Protein AF-E2C594-F1 (afdb_monomer_lite)

InterPro domains:
  IPR002350 Kazal domain [PF07648] (81-128)
  IPR002350 Kazal domain [PS51465] (80-130)
  IPR002350 Kazal domain [SM00280] (80-128)
  IPR003645 Follistatin-like, N-terminal [SM00274] (58-80)
  IPR036058 Kazal domain superfamily [SSF100895] (59-128)
  IPR036773 TGF-beta binding (TB) domain superfamily [G3DSA:3.90.290.10] (1-87)

Secondary structure (DSSP, 8-state):
-BTTEE-S---SS--HHHHT-TTS-TT-EE--S---HHHHHHHHHH---EE-EES-SSSTTPPPPTTEEEEEETTEEEEEE-------TT---EEETTS-EESSHHHHHHHHHHHT-SS--EEEESSPP---TTSPPPPPPPPPPPPPPP-----

Radius of gyration: 22.85 Å; chains: 1; bounding box: 53×46×63 Å

pLDDT: mean 84.56, std 10.37, range [49.47, 94.69]

Foldseek 3Di:
DPPQFDLDDDDAPDDLCRQLPLQHAQATWDAPDRQPPVNVVCCNPVNDGGHTDGSDQDCPSHDDPPQWDWDQDPRGTHTARHHDDPDPPDFAWFQWPVLAIDRGQRRQSNVCVVVVHPRTHTQGGDGRDPPDPPDDDDDGDDDDDDDDDPPDPDD

Sequence (155 aa):
ISNGRCKELLSQGVTREDCCASNAAAATAYSEEDLDSGSLFFWKVLGGGVQCRPCRESCAEVRCEEGKKCVVRRGRPRCVCSPECKAPRGGGPVCGTDGKSYKSLCRLKKRACKKGSHELAVAYNGHCQTPPPSSPPPPPPPPPPPPPPPTSQRR

Structure (mmCIF, N/CA/C/O backbone):
data_AF-E2C594-F1
#
_entry.id   AF-E2C594-F1
#
loop_
_atom_site.group_PDB
_atom_site.id
_atom_site.type_symbol
_atom_site.label_atom_id
_atom_site.label_alt_id
_atom_site.label_comp_id
_atom_site.label_asym_id
_atom_site.label_entity_id
_atom_site.label_seq_id
_atom_site.pdbx_PDB_ins_code
_atom_site.Cartn_x
_atom_site.Cartn_y
_atom_site.Cartn_z
_atom_site.occupancy
_atom_site.B_iso_or_equiv
_atom_site.auth_seq_id
_atom_site.auth_comp_id
_atom_site.auth_asym_id
_atom_site.auth_atom_id
_atom_site.pdbx_PDB_model_num
ATOM 1 N N . ILE A 1 1 ? -8.445 -4.226 11.035 1.00 74.25 1 ILE A N 1
ATOM 2 C CA . ILE A 1 1 ? -9.601 -4.937 11.631 1.00 74.25 1 ILE A CA 1
ATOM 3 C C . ILE A 1 1 ? -9.562 -6.433 11.292 1.00 74.25 1 ILE A C 1
ATOM 5 O O . ILE A 1 1 ? -9.474 -6.779 10.115 1.00 74.25 1 ILE A O 1
ATOM 9 N N . SER A 1 2 ? -9.665 -7.315 12.284 1.00 76.81 2 SER A N 1
ATOM 10 C CA . SER A 1 2 ? -9.792 -8.776 12.151 1.00 76.81 2 SER A CA 1
ATOM 11 C C . SER A 1 2 ? -10.871 -9.243 13.125 1.00 76.81 2 SER A C 1
ATOM 13 O O . SER A 1 2 ? -10.780 -8.886 14.290 1.00 76.81 2 SER A O 1
ATOM 15 N N . ASN A 1 3 ? -11.893 -9.974 12.666 1.00 81.75 3 ASN A N 1
ATOM 16 C CA . ASN A 1 3 ? -13.021 -10.428 13.505 1.00 81.75 3 ASN A CA 1
ATOM 17 C C . ASN A 1 3 ? -13.650 -9.298 14.348 1.00 81.75 3 ASN A C 1
ATOM 19 O O . ASN A 1 3 ? -13.794 -9.411 15.556 1.00 81.75 3 ASN A O 1
ATOM 23 N N . GLY A 1 4 ? -13.931 -8.156 13.711 1.00 85.69 4 GLY A N 1
ATOM 24 C CA . GLY A 1 4 ? -14.482 -6.971 14.387 1.00 85.69 4 GLY A CA 1
ATOM 25 C C . GLY A 1 4 ? -13.507 -6.197 15.286 1.00 85.69 4 GLY A C 1
ATOM 26 O O . GLY A 1 4 ? -13.921 -5.214 15.887 1.00 85.69 4 GLY A O 1
ATOM 27 N N . ARG A 1 5 ? -12.228 -6.595 15.365 1.00 88.62 5 ARG A N 1
ATOM 28 C CA . ARG A 1 5 ? -11.251 -5.962 16.263 1.00 88.62 5 ARG A CA 1
ATOM 29 C C . ARG A 1 5 ? -10.155 -5.196 15.533 1.00 88.62 5 ARG A C 1
ATOM 31 O O . ARG A 1 5 ? -9.560 -5.702 14.572 1.00 88.62 5 ARG A O 1
ATOM 38 N N . CYS A 1 6 ? -9.886 -3.971 15.959 1.00 89.50 6 CYS A N 1
ATOM 39 C CA . CYS A 1 6 ? -8.834 -3.102 15.449 1.00 89.50 6 CYS A CA 1
ATOM 40 C C . CYS A 1 6 ? -7.491 -3.488 16.068 1.00 89.50 6 CYS A C 1
ATOM 42 O O . CYS A 1 6 ? -7.392 -3.738 17.261 1.00 89.50 6 CYS A O 1
ATOM 44 N N . LYS A 1 7 ? -6.464 -3.609 15.223 1.00 88.75 7 LYS A N 1
ATOM 45 C CA . LYS A 1 7 ? -5.110 -4.060 15.600 1.00 88.75 7 LYS A CA 1
ATOM 46 C C . LYS A 1 7 ? -4.052 -2.968 15.446 1.00 88.75 7 LYS A C 1
ATOM 48 O O . LYS A 1 7 ? -2.898 -3.195 15.766 1.00 88.75 7 LYS A O 1
ATOM 53 N N . GLU A 1 8 ? -4.477 -1.797 14.995 1.00 88.25 8 GLU A N 1
ATOM 54 C CA . GLU A 1 8 ? -3.646 -0.622 14.815 1.00 88.25 8 GLU A CA 1
ATOM 55 C C . GLU A 1 8 ? -4.469 0.597 15.225 1.00 88.25 8 GLU A C 1
ATOM 57 O O . GLU A 1 8 ? -5.681 0.625 14.987 1.00 88.25 8 GLU A O 1
ATOM 62 N N . LEU A 1 9 ? -3.816 1.547 15.884 1.00 88.88 9 LEU A N 1
ATOM 63 C CA . LEU A 1 9 ? -4.413 2.751 16.438 1.00 88.88 9 LEU A CA 1
ATOM 64 C C . LEU A 1 9 ? -3.847 3.913 15.638 1.00 88.88 9 LEU A C 1
ATOM 66 O O . LEU A 1 9 ? -2.631 4.082 15.594 1.00 88.88 9 LEU A O 1
ATOM 70 N N . LEU A 1 10 ? -4.735 4.676 15.011 1.00 88.75 10 LEU A N 1
ATOM 71 C CA . LEU A 1 10 ? -4.366 5.820 14.182 1.00 88.75 10 LEU A CA 1
ATOM 72 C C . LEU A 1 10 ? -4.323 7.112 15.007 1.00 88.75 10 LEU A C 1
ATOM 74 O O . LEU A 1 10 ? -3.376 7.882 14.894 1.00 88.75 10 LEU A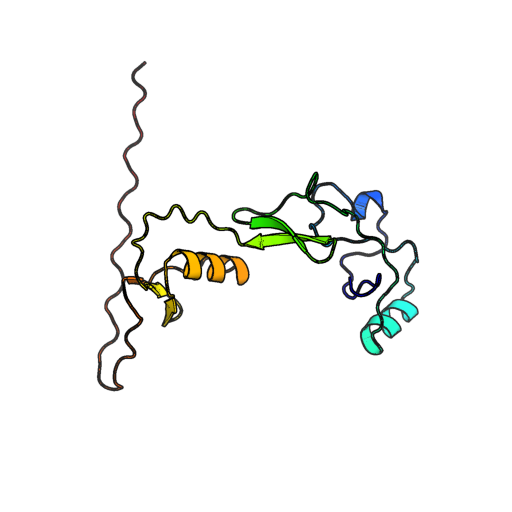 O 1
ATOM 78 N N . SER A 1 11 ? -5.337 7.332 15.846 1.00 88.25 11 SER A N 1
ATOM 79 C CA . SER A 1 11 ? -5.513 8.535 16.667 1.00 88.25 11 SER A CA 1
ATOM 80 C C . SER A 1 11 ? -6.384 8.240 17.897 1.00 88.25 11 SER A C 1
ATOM 82 O O . SER A 1 11 ? -7.101 7.238 17.928 1.00 88.25 11 SER A O 1
ATOM 84 N N . GLN A 1 12 ? -6.291 9.094 18.922 1.00 88.06 12 GLN A N 1
ATOM 85 C CA . GLN A 1 12 ? -7.046 9.022 20.183 1.00 88.06 12 GLN A CA 1
ATOM 86 C C . GLN A 1 12 ? -7.684 10.363 20.515 1.00 88.06 12 GLN A C 1
ATOM 88 O O . GLN A 1 12 ? -7.218 11.388 20.022 1.00 88.06 12 GLN A O 1
ATOM 93 N N . GLY A 1 13 ? -8.722 10.346 21.357 1.00 86.94 13 GLY A N 1
ATOM 94 C CA . GLY A 1 13 ? -9.440 11.560 21.754 1.00 86.94 13 GLY A CA 1
ATOM 95 C C . GLY A 1 13 ? -10.144 12.246 20.582 1.00 86.94 13 GLY A C 1
ATOM 96 O O . GLY A 1 13 ? -10.288 13.462 20.581 1.00 86.94 13 GLY A O 1
ATOM 97 N N . VAL A 1 14 ? -10.523 11.473 19.559 1.00 91.25 14 VAL A N 1
ATOM 98 C CA . VAL A 1 14 ? -11.220 11.960 18.365 1.00 91.25 14 VAL A CA 1
ATOM 99 C C . VAL A 1 14 ? -12.663 11.476 18.364 1.00 91.25 14 VAL A C 1
ATOM 101 O O . VAL A 1 14 ? -12.958 10.363 18.809 1.00 91.25 14 VAL A O 1
ATOM 104 N N . THR A 1 15 ? -13.558 12.301 17.831 1.00 93.31 15 THR A N 1
ATOM 105 C CA . THR A 1 15 ? -14.959 11.921 17.638 1.00 93.31 15 THR A CA 1
ATOM 106 C C . THR A 1 15 ? -15.095 10.903 16.505 1.00 93.31 15 THR A C 1
ATOM 108 O O . THR A 1 15 ? -14.176 10.687 15.701 1.00 93.31 15 THR A O 1
ATOM 111 N N . ARG A 1 16 ? -16.260 10.256 16.422 1.00 92.19 16 ARG A N 1
ATOM 112 C CA . ARG A 1 16 ? -16.563 9.339 15.321 1.00 92.19 16 ARG A CA 1
ATOM 113 C C . ARG A 1 16 ? -16.576 10.075 13.986 1.00 92.19 16 ARG A C 1
ATOM 115 O O . ARG A 1 16 ? -16.108 9.533 12.987 1.00 92.19 16 ARG A O 1
ATOM 122 N N . GLU A 1 17 ? -17.107 11.288 13.981 1.00 92.00 17 GLU A N 1
ATOM 123 C CA . GLU A 1 17 ? -17.224 12.162 12.821 1.00 92.00 17 GLU A CA 1
ATOM 124 C C . GLU A 1 17 ? -15.836 12.512 12.281 1.00 92.00 17 GLU A C 1
ATOM 126 O O . GLU A 1 17 ? -15.579 12.334 11.090 1.00 92.00 17 GLU A O 1
ATOM 131 N N . ASP A 1 18 ? -14.916 12.894 13.170 1.00 92.56 18 ASP A N 1
ATOM 132 C CA . ASP A 1 18 ? -13.533 13.208 12.809 1.00 92.56 18 ASP A CA 1
ATOM 133 C C . ASP A 1 18 ? -12.769 11.960 12.344 1.00 92.56 18 ASP A C 1
ATOM 135 O O . ASP A 1 18 ? -12.043 11.995 11.350 1.00 92.56 18 ASP A O 1
ATOM 139 N N . CYS A 1 19 ? -12.961 10.822 13.022 1.00 91.75 19 CYS A N 1
ATOM 140 C CA . CYS A 1 19 ? -12.344 9.551 12.636 1.00 91.75 19 CYS A CA 1
ATOM 141 C C . CYS A 1 19 ? -12.811 9.076 11.250 1.00 91.75 19 CYS A C 1
ATOM 143 O O . CYS A 1 19 ? -12.019 8.560 10.456 1.00 91.75 19 CYS A O 1
ATOM 145 N N . CYS A 1 20 ? -14.101 9.244 10.960 1.00 91.94 20 CYS A N 1
ATOM 146 C CA . CYS A 1 20 ? -14.755 8.753 9.752 1.00 91.94 20 CYS A CA 1
ATOM 147 C C . CYS A 1 20 ? -14.974 9.834 8.683 1.00 91.94 20 CYS A C 1
ATOM 149 O O . CYS A 1 20 ? -15.771 9.624 7.763 1.00 91.94 20 CYS A O 1
ATOM 151 N N . ALA A 1 21 ? -14.252 10.954 8.770 1.00 90.12 21 ALA A N 1
ATOM 152 C CA . ALA A 1 21 ? -14.305 12.034 7.794 1.00 90.12 21 ALA A CA 1
ATOM 153 C C . ALA A 1 21 ? -14.039 11.543 6.354 1.00 90.12 21 ALA A C 1
ATOM 155 O O . ALA A 1 21 ? -13.437 10.498 6.108 1.00 90.12 21 ALA A O 1
ATOM 156 N N . SER A 1 22 ? -14.470 12.316 5.356 1.00 74.69 22 SER A N 1
ATOM 157 C CA . SER A 1 22 ? -14.455 11.932 3.929 1.00 74.69 22 SER A CA 1
ATOM 158 C C . SER A 1 22 ? -13.069 11.644 3.329 1.00 74.69 22 SER A C 1
ATOM 160 O O . SER A 1 22 ? -12.972 11.073 2.243 1.00 74.69 22 SER A O 1
ATOM 162 N N . ASN A 1 23 ? -11.996 12.068 3.995 1.00 80.38 23 ASN A N 1
ATOM 163 C CA . ASN A 1 23 ? -10.607 11.794 3.622 1.00 80.38 23 ASN A CA 1
ATOM 164 C C . ASN A 1 23 ? -10.006 10.595 4.379 1.00 80.38 23 ASN A C 1
ATOM 166 O O . ASN A 1 23 ? -8.855 10.238 4.126 1.00 80.38 23 ASN A O 1
ATOM 170 N N . ALA A 1 24 ? -10.758 9.972 5.290 1.00 83.25 24 ALA A N 1
ATOM 171 C CA . ALA A 1 24 ? -10.304 8.813 6.031 1.00 83.25 24 ALA A CA 1
ATOM 172 C C . ALA A 1 24 ? -9.988 7.658 5.074 1.00 83.25 24 ALA A C 1
ATOM 174 O O . ALA A 1 24 ? -10.687 7.402 4.087 1.00 83.25 24 ALA A O 1
ATOM 175 N N . ALA A 1 25 ? -8.918 6.927 5.385 1.00 84.69 25 ALA A N 1
ATOM 176 C CA . ALA A 1 25 ? -8.524 5.771 4.603 1.00 84.69 25 ALA A CA 1
ATOM 177 C C . ALA A 1 25 ? -9.664 4.739 4.522 1.00 84.69 25 ALA A C 1
ATOM 179 O O . ALA A 1 25 ? -10.414 4.516 5.470 1.00 84.69 25 ALA A O 1
ATOM 180 N N . ALA A 1 26 ? -9.732 4.006 3.407 1.00 86.62 26 ALA A N 1
ATOM 181 C CA . ALA A 1 26 ? -10.750 2.974 3.174 1.00 86.62 26 ALA A CA 1
ATOM 182 C C . ALA A 1 26 ? -10.869 1.930 4.305 1.00 86.62 26 ALA A C 1
ATOM 184 O O . ALA A 1 26 ? -11.897 1.283 4.459 1.00 86.62 26 ALA A O 1
ATOM 185 N N . ALA A 1 27 ? -9.789 1.716 5.059 1.00 86.38 27 ALA A N 1
ATOM 186 C CA . ALA A 1 27 ? -9.712 0.721 6.120 1.00 86.38 27 ALA A CA 1
ATOM 187 C C . ALA A 1 27 ? -9.946 1.285 7.532 1.00 86.38 27 ALA A C 1
ATOM 189 O O . ALA A 1 27 ? -9.828 0.513 8.489 1.00 86.38 27 ALA A O 1
ATOM 190 N N . THR A 1 28 ? -10.234 2.584 7.658 1.00 91.25 28 THR A N 1
ATOM 191 C CA . THR A 1 28 ? -10.448 3.254 8.942 1.00 91.25 28 THR A CA 1
ATOM 192 C C . THR A 1 28 ? -11.694 2.716 9.642 1.00 91.25 28 THR A C 1
ATOM 194 O O . THR A 1 28 ? -12.700 2.355 9.018 1.00 91.25 28 THR A O 1
ATOM 197 N N . ALA A 1 29 ? -11.596 2.613 10.960 1.00 92.38 29 ALA A N 1
ATOM 198 C CA . ALA A 1 29 ? -12.645 2.143 11.841 1.00 92.38 29 ALA A CA 1
ATOM 199 C C . ALA A 1 29 ? -12.568 2.879 13.168 1.00 92.38 29 ALA A C 1
ATOM 201 O O . ALA A 1 29 ? -11.481 3.254 13.602 1.00 92.38 29 ALA A O 1
ATOM 202 N N . TYR A 1 30 ? -13.724 3.015 13.801 1.00 93.31 30 TYR A N 1
ATOM 203 C CA . TYR A 1 30 ? -13.890 3.719 15.056 1.00 93.31 30 TYR A CA 1
ATOM 204 C C . TYR A 1 30 ? -14.217 2.739 16.185 1.00 93.31 30 TYR A C 1
ATOM 206 O O . TYR A 1 30 ? -14.928 1.750 15.972 1.00 93.31 30 TYR A O 1
ATOM 214 N N . SER A 1 31 ? -13.677 3.011 17.368 1.00 91.88 31 SER A N 1
ATOM 215 C CA . SER A 1 31 ? -14.013 2.341 18.624 1.00 91.88 31 SER A CA 1
ATOM 216 C C . SER A 1 31 ? -14.772 3.344 19.480 1.00 91.88 31 SER A C 1
ATOM 218 O O . SER A 1 31 ? -14.265 4.440 19.682 1.00 91.88 31 SER A O 1
ATOM 220 N N . GLU A 1 32 ? -15.960 2.977 19.961 1.00 87.12 32 GLU A N 1
ATOM 221 C CA . GLU A 1 32 ? -16.715 3.794 20.929 1.00 87.12 32 GLU A CA 1
ATOM 222 C C . GLU A 1 32 ? -16.164 3.645 22.354 1.00 87.12 32 GLU A C 1
ATOM 224 O O . GLU A 1 32 ? -16.503 4.427 23.231 1.00 87.12 32 GLU A O 1
ATOM 229 N N . GLU A 1 33 ? -15.318 2.640 22.592 1.00 80.94 33 GLU A N 1
ATOM 230 C CA . GLU A 1 33 ? -14.651 2.455 23.876 1.00 80.94 33 GLU A CA 1
ATOM 231 C C . GLU A 1 33 ? -13.501 3.461 24.004 1.00 80.94 33 GLU A C 1
ATOM 233 O O . GLU A 1 33 ? -12.570 3.440 23.187 1.00 80.94 33 GLU A O 1
ATOM 238 N N . ASP A 1 34 ? -13.555 4.305 25.037 1.00 75.06 34 ASP A N 1
ATOM 239 C CA . ASP A 1 34 ? -12.415 5.097 25.490 1.00 75.06 34 ASP A CA 1
ATOM 240 C C . ASP A 1 34 ? -11.339 4.150 26.020 1.00 75.06 34 ASP A C 1
ATOM 242 O O . ASP A 1 34 ? -11.482 3.492 27.051 1.00 75.06 34 ASP A O 1
ATOM 246 N N . LEU A 1 35 ? -10.255 4.038 25.261 1.00 76.81 35 LEU A N 1
ATOM 247 C CA . LEU A 1 35 ? -9.147 3.161 25.598 1.00 76.81 35 LEU A CA 1
ATOM 248 C C . LEU A 1 35 ? -8.221 3.895 26.567 1.00 76.81 35 LEU A C 1
ATOM 250 O O . LEU A 1 35 ? -7.415 4.726 26.144 1.00 76.81 35 LEU A O 1
ATOM 254 N N . ASP A 1 36 ? -8.314 3.578 27.856 1.00 81.50 36 ASP A N 1
ATOM 255 C CA . ASP A 1 36 ? -7.368 4.078 28.851 1.00 81.50 36 ASP A CA 1
ATOM 256 C C . ASP A 1 36 ? -5.935 3.569 28.579 1.00 81.50 36 ASP A C 1
ATOM 258 O O . ASP A 1 36 ? -5.708 2.579 27.869 1.00 81.50 36 ASP A O 1
ATOM 262 N N . SER A 1 37 ? -4.942 4.246 29.163 1.00 82.12 37 SER A N 1
ATOM 263 C CA . SER A 1 37 ? -3.517 3.917 29.005 1.00 82.12 37 SER A CA 1
ATOM 264 C C . SER A 1 37 ? -3.188 2.445 29.295 1.00 82.12 37 SER A C 1
ATOM 266 O O . SER A 1 37 ? -2.329 1.869 28.622 1.00 82.12 37 SER A O 1
ATOM 268 N N . GLY A 1 38 ? -3.874 1.820 30.256 1.00 83.50 38 GLY A N 1
ATOM 269 C CA . GLY A 1 38 ? -3.705 0.413 30.611 1.00 83.50 38 GLY A CA 1
ATOM 270 C C . GLY A 1 38 ? -4.310 -0.522 29.567 1.00 83.50 38 GLY A C 1
ATOM 271 O O . GLY A 1 38 ? -3.622 -1.415 29.071 1.00 83.50 38 GLY A O 1
ATOM 272 N N . SER A 1 39 ? -5.555 -0.285 29.159 1.00 81.19 39 SER A N 1
ATOM 273 C CA . SER A 1 39 ? -6.238 -1.055 28.108 1.00 81.19 39 SER A CA 1
ATOM 274 C C . SER A 1 39 ? -5.461 -1.051 26.786 1.00 81.19 39 SER A C 1
ATOM 276 O O . SER A 1 39 ? -5.318 -2.084 26.123 1.00 81.19 39 SER A O 1
ATOM 278 N N . LEU A 1 40 ? -4.868 0.091 26.430 1.00 81.69 40 LEU A N 1
ATOM 279 C CA . LEU A 1 40 ? -3.987 0.217 25.267 1.00 81.69 40 LEU A CA 1
ATOM 280 C C . LEU A 1 40 ? -2.701 -0.586 25.406 1.00 81.69 40 LEU A C 1
ATOM 282 O O . LEU A 1 40 ? -2.252 -1.196 24.432 1.00 81.69 40 LEU A O 1
ATOM 286 N N . PHE A 1 41 ? -2.093 -0.559 26.592 1.00 83.19 41 PHE A N 1
ATOM 287 C CA . PHE A 1 41 ? -0.892 -1.325 26.887 1.00 83.19 41 PHE A CA 1
ATOM 288 C C . PHE A 1 41 ? -1.167 -2.826 26.755 1.00 83.19 41 PHE A C 1
ATOM 290 O O . PHE A 1 41 ? -0.471 -3.508 26.001 1.00 83.19 41 PHE A O 1
ATOM 297 N N . PHE A 1 42 ? -2.235 -3.329 27.382 1.00 83.81 42 PHE A N 1
ATOM 298 C CA . PHE A 1 42 ? -2.631 -4.735 27.272 1.00 83.81 42 PHE A CA 1
ATOM 299 C C . PHE A 1 42 ? -2.890 -5.146 25.830 1.00 83.81 42 PHE A C 1
ATOM 301 O O . PHE A 1 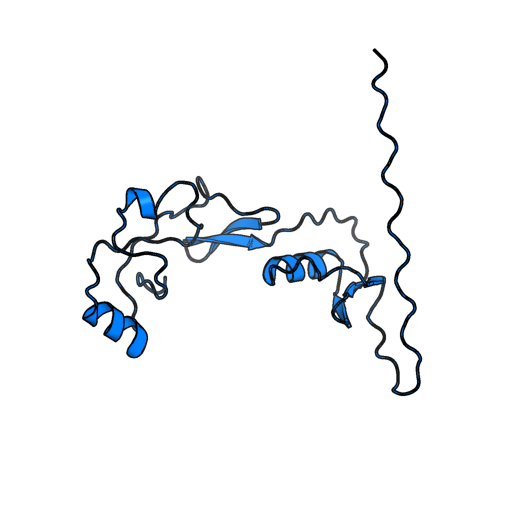42 ? -2.388 -6.173 25.377 1.00 83.81 42 PHE A O 1
ATOM 308 N N . TRP A 1 43 ? -3.613 -4.320 25.081 1.00 85.06 43 TRP A N 1
ATOM 309 C CA . TRP A 1 43 ? -3.879 -4.574 23.676 1.00 85.06 43 TRP A CA 1
ATOM 310 C C . TRP A 1 43 ? -2.601 -4.659 22.825 1.00 85.06 43 TRP A C 1
ATOM 312 O O . TRP A 1 43 ? -2.475 -5.563 21.992 1.00 85.06 43 TRP A O 1
ATOM 322 N N . LYS A 1 44 ? -1.652 -3.735 23.023 1.00 83.75 44 LYS A N 1
ATOM 323 C CA . LYS A 1 44 ? -0.384 -3.714 22.279 1.00 83.75 44 LYS A CA 1
ATOM 324 C C . LYS A 1 44 ? 0.525 -4.891 22.641 1.00 83.75 44 LYS A C 1
ATOM 326 O O . LYS A 1 44 ? 1.239 -5.371 21.767 1.00 83.75 44 LYS A O 1
ATOM 331 N N . VAL A 1 45 ? 0.496 -5.349 23.895 1.00 8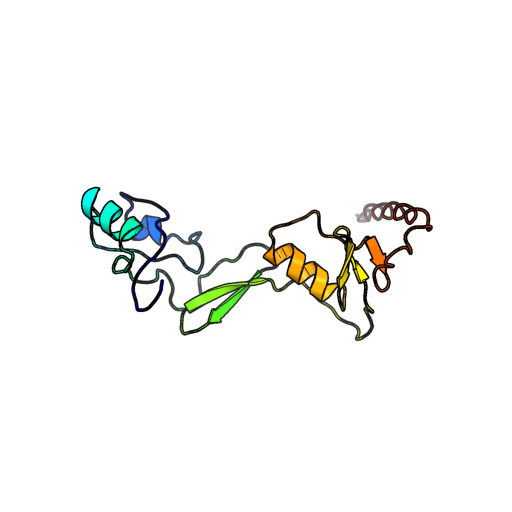7.62 45 VAL A N 1
ATOM 332 C CA . VAL A 1 45 ? 1.411 -6.379 24.416 1.00 87.62 45 VAL A CA 1
ATOM 333 C C . VAL A 1 45 ? 0.845 -7.794 24.280 1.00 87.62 45 VAL A C 1
ATOM 335 O O . VAL A 1 45 ? 1.502 -8.662 23.713 1.00 87.62 45 VAL A O 1
ATOM 338 N N . LEU A 1 46 ? -0.371 -8.042 24.772 1.00 83.69 46 LEU A N 1
ATOM 339 C CA . LEU A 1 46 ? -1.006 -9.368 24.746 1.00 83.69 46 LEU A CA 1
ATOM 340 C C . LEU A 1 46 ? -1.719 -9.651 23.416 1.00 83.69 46 LEU A C 1
ATOM 342 O O . LEU A 1 46 ? -2.080 -10.791 23.117 1.00 83.69 46 LEU A O 1
ATOM 346 N N . GLY A 1 47 ? -1.918 -8.620 22.594 1.00 75.25 47 GLY A N 1
ATOM 347 C CA . GLY A 1 47 ? -2.695 -8.721 21.371 1.00 75.25 47 GLY A CA 1
ATOM 348 C C . GLY A 1 47 ? -4.196 -8.825 21.655 1.00 75.25 47 GLY A C 1
ATOM 349 O O . GLY A 1 47 ? -4.685 -8.517 22.734 1.00 75.25 47 GLY A O 1
ATOM 350 N N . GLY A 1 48 ? -4.970 -9.209 20.643 1.00 80.00 48 GLY A N 1
ATOM 351 C CA . GLY A 1 48 ? -6.426 -9.381 20.762 1.00 80.00 48 GLY A CA 1
ATOM 352 C C . GLY A 1 48 ? -7.242 -8.297 20.067 1.00 80.00 48 GLY A C 1
ATOM 353 O O . GLY A 1 48 ? -8.234 -8.617 19.428 1.00 80.00 48 GLY A O 1
ATOM 354 N N . GLY A 1 49 ? -6.777 -7.054 20.017 1.00 87.00 49 GLY A N 1
ATOM 355 C CA . GLY A 1 49 ? -7.518 -5.990 19.335 1.00 87.00 49 GLY A CA 1
ATOM 356 C C . GLY A 1 49 ? -8.620 -5.340 20.172 1.00 87.00 49 GLY A C 1
ATOM 357 O O . GLY A 1 49 ? -9.238 -5.994 21.010 1.00 87.00 49 GLY A O 1
ATOM 358 N N . VAL A 1 50 ? -8.922 -4.084 19.863 1.00 88.88 50 VAL A N 1
ATOM 359 C CA . VAL A 1 50 ? -10.046 -3.331 20.452 1.00 88.88 50 VAL A CA 1
ATOM 360 C C . VAL A 1 50 ? -11.293 -3.487 19.591 1.00 88.88 50 VAL A C 1
ATOM 362 O O . VAL A 1 50 ? -11.168 -3.633 18.371 1.00 88.88 50 VAL A O 1
ATOM 365 N N . GLN A 1 51 ? -12.485 -3.515 20.182 1.00 90.69 51 GLN A N 1
ATOM 366 C CA . GLN A 1 51 ? -13.710 -3.672 19.402 1.00 90.69 51 GLN A CA 1
ATOM 367 C C . GLN A 1 51 ? -13.919 -2.417 18.546 1.00 90.69 51 GLN A C 1
ATOM 369 O O . GLN A 1 51 ? -13.791 -1.299 19.022 1.00 90.69 51 GLN A O 1
ATOM 374 N N . CYS A 1 52 ? -14.184 -2.574 17.249 1.00 91.50 52 CYS A N 1
ATOM 375 C CA . CYS A 1 52 ? -14.358 -1.412 16.383 1.00 91.50 52 CYS A CA 1
ATOM 376 C C . CYS A 1 52 ? -15.311 -1.679 15.222 1.00 91.50 52 CYS A C 1
ATOM 378 O O . CYS A 1 52 ? -15.467 -2.815 14.754 1.00 91.50 52 CYS A O 1
ATOM 380 N N . ARG A 1 53 ? -15.923 -0.606 14.719 1.00 91.62 53 ARG A N 1
ATOM 381 C CA . ARG A 1 53 ? -16.815 -0.626 13.558 1.00 91.62 53 ARG A CA 1
ATOM 382 C C . ARG A 1 53 ? -16.178 0.120 12.386 1.00 91.62 53 ARG A C 1
ATOM 384 O O . ARG A 1 53 ? -15.609 1.191 12.589 1.00 91.62 53 ARG A O 1
ATOM 391 N N . PRO A 1 54 ? -16.217 -0.440 11.163 1.00 90.94 54 PRO A N 1
ATOM 392 C CA . PRO A 1 54 ? -15.661 0.233 9.997 1.00 90.94 54 PRO A CA 1
ATOM 393 C C . PRO A 1 54 ? -16.420 1.530 9.721 1.00 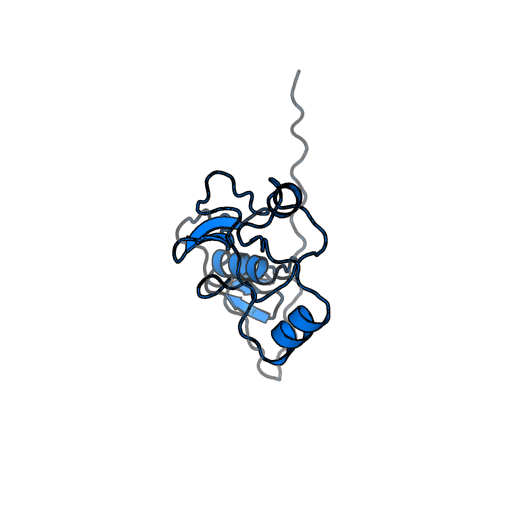90.94 54 PRO A C 1
ATOM 395 O O . PRO A 1 54 ? -17.644 1.561 9.808 1.00 90.94 54 PRO A O 1
ATOM 398 N N . CYS A 1 55 ? -15.699 2.581 9.332 1.00 91.19 55 CYS A N 1
ATOM 399 C CA . CYS A 1 55 ? -16.334 3.825 8.898 1.00 91.19 55 CYS A CA 1
ATOM 400 C C . CYS A 1 55 ? -17.123 3.629 7.598 1.00 91.19 55 CYS A C 1
ATOM 402 O O . CYS A 1 55 ? -18.114 4.308 7.355 1.00 91.19 55 CYS A O 1
ATOM 404 N N . ARG A 1 56 ? -16.666 2.700 6.746 1.00 89.56 56 ARG A N 1
ATOM 405 C CA . ARG A 1 56 ? -17.221 2.428 5.420 1.00 89.56 56 ARG A CA 1
ATOM 406 C C . ARG A 1 56 ? -17.347 0.928 5.190 1.00 89.56 56 ARG A C 1
ATOM 408 O O . ARG A 1 56 ? -16.390 0.179 5.387 1.00 89.56 56 ARG A O 1
ATOM 415 N N . GLU A 1 57 ? -18.505 0.502 4.701 1.00 87.19 57 GLU A N 1
ATOM 416 C CA . GLU A 1 57 ? -18.771 -0.899 4.341 1.00 87.19 57 GLU A CA 1
ATOM 417 C C . GLU A 1 57 ? -18.669 -1.147 2.828 1.00 87.19 57 GLU A C 1
ATOM 419 O O . GLU A 1 57 ? -18.465 -2.278 2.382 1.00 87.19 57 GLU A O 1
ATOM 424 N N . SER A 1 58 ? -18.719 -0.080 2.024 1.00 90.69 58 SER A N 1
ATOM 425 C CA . SER A 1 58 ? -18.664 -0.129 0.562 1.00 90.69 58 SER A CA 1
ATOM 426 C C . SER A 1 58 ? -17.648 0.867 -0.012 1.00 90.69 58 SER A C 1
ATOM 428 O O . SER A 1 58 ? -17.041 1.658 0.708 1.00 90.69 58 SER A O 1
ATOM 430 N N . CYS A 1 59 ? -17.448 0.821 -1.330 1.00 93.12 59 CYS A N 1
ATOM 431 C CA . CYS A 1 59 ? -16.580 1.755 -2.049 1.00 93.12 59 CYS A CA 1
ATOM 432 C C . CYS A 1 59 ? -17.274 3.064 -2.472 1.00 93.12 59 CYS A C 1
ATOM 434 O O . CYS A 1 59 ? -16.621 3.873 -3.123 1.00 93.12 59 CYS A O 1
ATOM 436 N N . ALA A 1 60 ? -18.557 3.273 -2.143 1.00 89.94 60 ALA A N 1
ATOM 437 C CA . ALA A 1 60 ? -19.350 4.394 -2.665 1.00 89.94 60 ALA A CA 1
ATOM 438 C C . ALA A 1 60 ? -18.755 5.773 -2.329 1.00 89.94 60 ALA A C 1
ATOM 440 O O . ALA A 1 60 ? -18.739 6.663 -3.170 1.00 89.94 60 ALA A O 1
ATOM 441 N N . GLU A 1 61 ? -18.201 5.923 -1.127 1.00 85.38 61 GLU A N 1
ATOM 442 C CA . GLU A 1 61 ? -17.654 7.192 -0.627 1.00 85.38 61 GLU A CA 1
ATOM 443 C C . GLU A 1 61 ? -16.155 7.093 -0.300 1.00 85.38 61 GLU A C 1
ATOM 445 O O . GLU A 1 61 ? -15.594 7.915 0.420 1.00 85.38 61 GLU A O 1
ATOM 450 N N . VAL A 1 62 ? -15.482 6.060 -0.815 1.00 89.94 62 VAL A N 1
ATOM 451 C CA . VAL A 1 62 ? -14.062 5.825 -0.545 1.00 89.94 62 VAL A CA 1
ATOM 452 C C . VAL A 1 62 ? -13.210 6.516 -1.598 1.00 89.94 62 VAL A C 1
ATOM 454 O O . VAL A 1 62 ? -13.226 6.146 -2.773 1.00 89.94 62 VAL A O 1
ATOM 457 N N . ARG A 1 63 ? -12.389 7.468 -1.152 1.00 89.88 63 ARG A N 1
ATOM 458 C CA . ARG A 1 63 ? -11.374 8.121 -1.981 1.00 89.88 63 ARG A CA 1
ATOM 459 C C . ARG A 1 63 ? -10.032 7.417 -1.815 1.00 89.88 63 ARG A C 1
ATOM 461 O O . ARG A 1 63 ? -9.494 7.323 -0.718 1.00 89.88 63 ARG A O 1
ATOM 468 N N . CYS A 1 64 ? -9.509 6.889 -2.916 1.00 90.44 64 CYS A N 1
ATOM 469 C CA . CYS A 1 64 ? -8.177 6.299 -2.961 1.00 90.44 64 CYS A CA 1
ATOM 470 C C . CYS A 1 64 ? -7.178 7.291 -3.555 1.00 90.44 64 CYS A C 1
ATOM 472 O O . CYS A 1 64 ? -7.543 8.095 -4.408 1.00 90.44 64 CYS A O 1
ATOM 474 N N . GLU A 1 65 ? -5.919 7.186 -3.136 1.00 87.94 65 GLU A N 1
ATOM 475 C CA . GLU A 1 65 ? -4.809 7.917 -3.755 1.00 87.94 65 GLU A CA 1
ATOM 476 C C . GLU A 1 65 ? -4.649 7.561 -5.241 1.00 87.94 65 GLU A C 1
ATOM 478 O O . GLU A 1 65 ? -5.141 6.529 -5.717 1.00 87.94 65 GLU A O 1
ATOM 483 N N . GLU A 1 66 ? -3.916 8.403 -5.966 1.00 85.81 66 GLU A N 1
ATOM 484 C CA . GLU A 1 66 ? -3.682 8.240 -7.397 1.00 85.81 66 GLU A CA 1
ATOM 485 C C . GLU A 1 66 ? -3.101 6.856 -7.745 1.00 85.81 66 GLU A C 1
ATOM 487 O O . GLU A 1 66 ? -2.287 6.273 -7.023 1.00 85.81 66 GLU A O 1
ATOM 492 N N . GLY A 1 67 ? -3.570 6.273 -8.852 1.00 86.00 67 GLY A N 1
ATOM 493 C CA . GLY A 1 67 ? -3.155 4.936 -9.287 1.00 86.00 67 GLY A CA 1
ATOM 494 C C . GLY A 1 67 ? -3.688 3.782 -8.423 1.00 86.00 67 GLY A C 1
ATOM 495 O O . GLY A 1 67 ? -3.313 2.621 -8.642 1.00 86.00 67 GLY A O 1
ATOM 496 N N . LYS A 1 68 ? -4.579 4.054 -7.459 1.00 92.31 68 LYS A N 1
ATOM 497 C CA . LYS A 1 68 ? -5.301 3.039 -6.682 1.00 92.31 68 LYS A CA 1
ATOM 498 C C . LYS A 1 68 ? -6.793 3.055 -7.018 1.00 92.31 68 LYS A C 1
ATOM 500 O O . LYS A 1 68 ? -7.380 4.081 -7.330 1.00 92.31 68 LYS A O 1
ATOM 505 N N . LYS A 1 69 ? -7.424 1.886 -6.927 1.00 93.06 69 LYS A N 1
ATOM 506 C CA . LYS A 1 69 ? -8.872 1.705 -7.095 1.00 93.06 69 LYS A CA 1
ATOM 507 C C . LYS A 1 69 ? -9.460 1.081 -5.838 1.00 93.06 69 LYS A C 1
ATOM 509 O O . LYS A 1 69 ? -8.847 0.179 -5.262 1.00 93.06 69 LYS A O 1
ATOM 514 N N . CYS A 1 70 ? -10.646 1.523 -5.431 1.00 93.62 70 CYS A N 1
ATOM 515 C CA . CYS A 1 70 ? -11.363 0.871 -4.344 1.00 93.62 70 CYS A CA 1
ATOM 516 C C . CYS A 1 70 ? -11.951 -0.467 -4.808 1.00 93.62 70 CYS A C 1
ATOM 518 O O . CYS A 1 70 ? -12.585 -0.558 -5.860 1.00 93.62 70 CYS A O 1
ATOM 520 N N . VAL A 1 71 ? -11.740 -1.514 -4.013 1.00 94.06 71 VAL A N 1
ATOM 521 C CA . VAL A 1 71 ? -12.374 -2.825 -4.170 1.00 94.06 71 VAL A CA 1
ATOM 522 C C . VAL A 1 71 ? -12.848 -3.337 -2.818 1.00 94.06 71 VAL A C 1
ATOM 524 O O . VAL A 1 71 ? -12.181 -3.135 -1.804 1.00 94.06 71 VAL A O 1
ATOM 527 N N . VAL A 1 72 ? -13.965 -4.060 -2.797 1.00 92.00 72 VAL A N 1
ATOM 528 C CA . VAL A 1 72 ? -14.425 -4.745 -1.587 1.00 92.00 72 VAL A CA 1
ATOM 529 C C . VAL A 1 72 ? -13.736 -6.109 -1.493 1.00 92.00 72 VAL A C 1
ATOM 531 O O . VAL A 1 72 ? -13.777 -6.917 -2.421 1.00 92.00 72 VAL A O 1
ATOM 534 N N . ARG A 1 73 ? -13.061 -6.378 -0.373 1.00 89.81 73 ARG A N 1
ATOM 535 C CA . ARG A 1 73 ? -12.425 -7.669 -0.067 1.00 89.81 73 ARG A CA 1
ATOM 536 C C . ARG A 1 73 ? -12.861 -8.125 1.315 1.00 89.81 73 ARG A C 1
ATOM 538 O O . ARG A 1 73 ? -12.619 -7.420 2.290 1.00 89.81 73 ARG A O 1
ATOM 545 N N . ARG A 1 74 ? -13.472 -9.315 1.393 1.00 85.31 74 ARG A N 1
ATOM 546 C CA . ARG A 1 74 ? -14.043 -9.867 2.638 1.00 85.31 74 ARG A CA 1
ATOM 547 C C . ARG A 1 74 ? -14.999 -8.868 3.319 1.00 85.31 74 ARG A C 1
ATOM 549 O O . ARG A 1 74 ? -14.834 -8.566 4.495 1.00 85.31 74 ARG A O 1
ATOM 556 N N . GLY A 1 75 ? -15.915 -8.289 2.537 1.00 82.81 75 GLY A N 1
ATOM 557 C CA . GLY A 1 75 ? -16.906 -7.319 3.023 1.00 82.81 75 GLY A CA 1
ATOM 558 C C . GLY A 1 75 ? -16.341 -5.964 3.463 1.00 82.81 75 GLY A C 1
ATOM 559 O O . GLY A 1 75 ? -17.012 -5.248 4.190 1.00 82.81 75 GLY A O 1
ATOM 560 N N . ARG A 1 76 ? -15.100 -5.611 3.088 1.00 85.31 76 ARG A N 1
ATOM 561 C CA . ARG A 1 76 ? -14.492 -4.321 3.454 1.00 85.31 76 ARG A CA 1
ATOM 562 C C . ARG A 1 76 ? -13.869 -3.594 2.272 1.00 85.31 76 ARG A C 1
ATOM 564 O O . ARG A 1 76 ? -13.158 -4.244 1.495 1.00 85.31 76 ARG A O 1
ATOM 571 N N . PRO A 1 77 ? -14.050 -2.269 2.162 1.00 92.12 77 PRO A N 1
ATOM 572 C CA . PRO A 1 77 ? -13.404 -1.486 1.126 1.00 92.12 77 PRO A CA 1
ATOM 573 C C . PRO A 1 77 ? -11.891 -1.419 1.350 1.00 92.12 77 PRO A C 1
ATOM 575 O O . PRO A 1 77 ? -11.387 -1.314 2.469 1.00 92.12 77 PRO A O 1
ATOM 578 N N . ARG A 1 78 ? -11.138 -1.533 0.257 1.00 91.50 78 ARG A N 1
ATOM 579 C CA . ARG A 1 78 ? -9.676 -1.470 0.232 1.00 91.50 78 ARG A CA 1
ATOM 580 C C . ARG A 1 78 ? -9.219 -0.746 -1.023 1.00 91.50 78 ARG A C 1
ATOM 582 O O . ARG A 1 78 ? -9.625 -1.107 -2.124 1.00 91.50 78 ARG A O 1
ATOM 589 N N . CYS A 1 79 ? -8.307 0.205 -0.864 1.00 92.69 79 CYS A N 1
ATOM 590 C CA . CYS A 1 79 ? -7.600 0.807 -1.986 1.00 92.69 79 CYS A CA 1
ATOM 591 C C . CYS A 1 79 ? -6.481 -0.128 -2.450 1.00 92.69 79 CYS A C 1
ATOM 593 O O . CYS A 1 79 ? -5.559 -0.434 -1.693 1.00 92.69 79 CYS A O 1
ATOM 595 N N . VAL A 1 80 ? -6.563 -0.608 -3.691 1.00 93.31 80 VAL A N 1
ATOM 596 C CA . VAL A 1 80 ? -5.558 -1.495 -4.290 1.00 93.31 80 VAL A CA 1
ATOM 597 C C . VAL A 1 80 ? -4.884 -0.827 -5.476 1.00 93.31 80 VAL A C 1
ATOM 599 O O . VAL A 1 80 ? -5.535 -0.154 -6.267 1.00 93.31 80 VAL A O 1
ATOM 602 N N . CYS A 1 81 ? -3.581 -1.063 -5.634 1.00 93.50 81 CYS A N 1
ATOM 603 C CA . CYS A 1 81 ? -2.819 -0.579 -6.783 1.00 93.50 81 CYS A CA 1
ATOM 604 C C . CYS A 1 81 ? -3.399 -1.098 -8.101 1.00 93.50 81 CYS A C 1
ATOM 606 O O . CYS A 1 81 ? -3.381 -2.310 -8.367 1.00 93.50 81 CYS A O 1
ATOM 608 N N . SER A 1 82 ? -3.862 -0.157 -8.915 1.00 91.88 82 SER A N 1
ATOM 609 C CA . SER A 1 82 ? -4.459 -0.360 -10.228 1.00 91.88 82 SER A CA 1
ATOM 610 C C . SER A 1 82 ? -3.877 0.666 -11.208 1.00 91.88 82 SER A C 1
ATOM 612 O O . SER A 1 82 ? -4.609 1.542 -11.664 1.00 91.88 82 SER A O 1
ATOM 614 N N . PRO A 1 83 ? -2.565 0.585 -11.516 1.00 86.69 83 PRO A N 1
ATOM 615 C CA . PRO A 1 83 ? -1.950 1.488 -12.481 1.00 86.69 83 PRO A CA 1
ATOM 616 C C . PRO A 1 83 ? -2.634 1.355 -13.843 1.00 86.69 83 PRO A C 1
ATOM 618 O O . PRO A 1 83 ? -3.066 0.259 -14.216 1.00 86.69 83 PRO A O 1
ATOM 621 N N . GLU A 1 84 ? -2.694 2.447 -14.602 1.00 82.06 84 GLU A N 1
ATOM 622 C CA . GLU A 1 84 ? -3.180 2.404 -15.976 1.00 82.06 84 GLU A CA 1
ATOM 623 C C . GLU A 1 84 ? -2.270 1.513 -16.826 1.00 82.06 84 GLU A C 1
ATOM 625 O O . GLU A 1 84 ? -1.134 1.852 -17.174 1.00 82.06 84 GLU A O 1
ATOM 630 N N . CYS A 1 85 ? -2.786 0.332 -17.149 1.00 81.31 85 CYS A N 1
ATOM 631 C CA . CYS A 1 85 ? -2.163 -0.621 -18.046 1.00 81.31 85 CYS A CA 1
ATOM 632 C C . CYS A 1 85 ? -3.022 -0.703 -19.306 1.00 81.31 85 CYS A C 1
ATOM 634 O O . CYS A 1 85 ? -3.756 -1.669 -19.503 1.00 81.31 85 CYS A O 1
ATOM 636 N N . LYS A 1 86 ? -2.960 0.340 -20.143 1.00 70.62 86 LYS A N 1
ATOM 637 C CA . LYS A 1 86 ? -3.500 0.301 -21.506 1.00 70.62 86 LYS A CA 1
ATOM 638 C C . LYS A 1 86 ? -2.622 -0.659 -22.305 1.00 70.62 86 LYS A C 1
ATOM 640 O O . LYS A 1 86 ? -1.576 -0.276 -22.812 1.00 70.62 86 LYS A O 1
ATOM 645 N N . ALA A 1 87 ? -2.963 -1.939 -22.306 1.00 58.41 87 ALA A N 1
ATOM 646 C CA 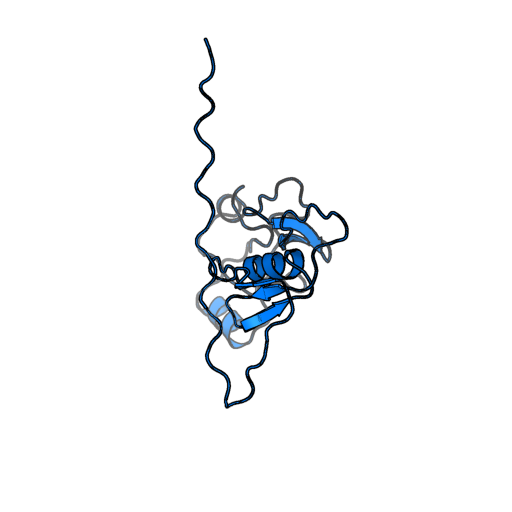. ALA A 1 87 ? -2.248 -2.911 -23.112 1.00 58.41 87 ALA A CA 1
ATOM 647 C C . ALA A 1 87 ? -2.757 -2.826 -24.558 1.00 58.41 87 ALA A C 1
ATOM 649 O O . ALA A 1 87 ? -3.933 -3.101 -24.784 1.00 58.41 87 ALA A O 1
ATOM 650 N N . PRO A 1 88 ? -1.898 -2.630 -25.565 1.00 52.09 88 PRO A N 1
ATOM 651 C CA . PRO A 1 88 ? -1.801 -3.649 -26.583 1.00 52.09 88 PRO A CA 1
ATOM 652 C C . PRO A 1 88 ? -1.060 -4.843 -25.961 1.00 52.09 88 PRO A C 1
ATOM 654 O O . PRO A 1 88 ? -0.223 -4.695 -25.069 1.00 52.09 88 PRO A O 1
ATOM 657 N N . ARG A 1 89 ? -1.393 -6.054 -26.390 1.00 49.47 89 ARG A N 1
ATOM 658 C CA . ARG A 1 89 ? -0.867 -7.345 -25.915 1.00 49.47 89 ARG A CA 1
ATOM 659 C C . ARG A 1 89 ? 0.652 -7.556 -26.167 1.00 49.47 89 ARG A C 1
ATOM 661 O O . ARG A 1 89 ? 1.038 -8.640 -26.577 1.00 49.47 89 ARG A O 1
ATOM 668 N N . GLY A 1 90 ? 1.521 -6.562 -25.947 1.00 51.94 90 GLY A N 1
ATOM 669 C CA . GLY A 1 90 ? 2.894 -6.553 -26.482 1.00 51.94 90 GLY A CA 1
ATOM 670 C C . GLY A 1 90 ? 3.989 -5.920 -25.615 1.00 51.94 90 GLY A C 1
ATOM 671 O O . GLY A 1 90 ? 5.084 -5.688 -26.110 1.00 51.94 90 GLY A O 1
ATOM 672 N N . GLY A 1 91 ? 3.750 -5.635 -24.334 1.00 66.69 91 GLY A N 1
ATOM 673 C CA . GLY A 1 91 ? 4.832 -5.204 -23.441 1.00 66.69 91 GLY A CA 1
ATOM 674 C C . GLY A 1 91 ? 5.579 -6.413 -22.886 1.00 66.69 91 GLY A C 1
ATOM 675 O O . GLY A 1 91 ? 5.112 -6.988 -21.902 1.00 66.69 91 GLY A O 1
ATOM 676 N N . GLY A 1 92 ? 6.689 -6.806 -23.516 1.00 83.75 92 GLY A N 1
ATOM 677 C CA . GLY A 1 92 ? 7.565 -7.887 -23.051 1.00 83.75 92 GLY A CA 1
ATOM 678 C C . GLY A 1 92 ? 8.136 -7.665 -21.635 1.00 83.75 92 GLY A C 1
ATOM 679 O O . GLY A 1 92 ? 7.790 -6.688 -20.959 1.00 83.75 92 GLY A O 1
ATOM 680 N N . PRO A 1 93 ? 9.001 -8.572 -21.146 1.00 92.12 93 PRO A N 1
ATOM 681 C CA . PRO A 1 93 ? 9.664 -8.397 -19.857 1.00 92.12 93 PRO A CA 1
ATOM 682 C C . PRO A 1 93 ? 10.449 -7.078 -19.815 1.00 92.12 93 PRO A C 1
ATOM 684 O O . PRO A 1 93 ? 10.891 -6.583 -20.849 1.00 92.12 93 PRO A O 1
ATOM 687 N N . VAL A 1 94 ? 10.610 -6.507 -18.623 1.00 92.56 94 VAL A N 1
ATOM 688 C CA . VAL A 1 94 ? 11.401 -5.289 -18.381 1.00 92.56 94 VAL A CA 1
ATOM 689 C C . VAL A 1 94 ? 12.322 -5.489 -17.182 1.00 92.56 94 VAL A C 1
ATOM 691 O O . VAL A 1 94 ? 11.938 -6.154 -16.215 1.00 92.56 94 VAL A O 1
ATOM 694 N N . CYS A 1 95 ? 13.508 -4.890 -17.217 1.00 94.19 95 CYS A N 1
ATOM 695 C CA . CYS A 1 95 ? 14.401 -4.809 -16.074 1.00 94.19 95 CYS A CA 1
ATOM 696 C C . CYS A 1 95 ? 14.088 -3.537 -15.284 1.00 94.19 95 CYS A C 1
ATOM 698 O O . CYS A 1 95 ? 13.998 -2.453 -15.861 1.00 94.19 95 CYS A O 1
ATOM 700 N N . GLY A 1 96 ? 13.869 -3.663 -13.976 1.00 93.81 96 GLY A N 1
ATOM 701 C CA . GLY A 1 96 ? 13.658 -2.521 -13.091 1.00 93.81 96 GLY A CA 1
ATOM 702 C C . GLY A 1 96 ? 14.966 -1.854 -12.673 1.00 93.81 96 GLY A C 1
ATOM 703 O O . GLY A 1 96 ? 16.018 -2.489 -12.664 1.00 93.81 96 GLY A O 1
ATOM 704 N N . THR A 1 97 ? 14.889 -0.595 -12.245 1.00 93.56 97 THR A N 1
ATOM 705 C CA . THR A 1 97 ? 15.996 0.125 -11.584 1.00 93.56 97 THR A CA 1
ATOM 706 C C . THR A 1 97 ? 16.464 -0.555 -10.292 1.00 93.56 97 THR A C 1
ATOM 708 O O . THR A 1 97 ? 17.572 -0.309 -9.835 1.00 93.56 97 THR A O 1
ATOM 711 N N . ASP A 1 98 ? 15.662 -1.470 -9.735 1.00 92.44 98 ASP A N 1
ATOM 712 C CA . ASP A 1 98 ? 16.025 -2.333 -8.606 1.00 92.44 98 ASP A CA 1
ATOM 713 C C . ASP A 1 98 ? 16.760 -3.626 -9.014 1.00 92.44 98 ASP A C 1
ATOM 715 O O . ASP A 1 98 ? 16.889 -4.541 -8.196 1.00 92.44 98 ASP A O 1
ATOM 719 N N . GLY A 1 99 ? 17.190 -3.735 -10.277 1.00 92.25 99 GLY A N 1
ATOM 720 C CA . GLY A 1 99 ? 17.908 -4.892 -10.815 1.00 92.25 99 GLY A CA 1
ATOM 721 C C . GLY A 1 99 ? 17.051 -6.154 -10.951 1.00 92.25 99 GLY A C 1
ATOM 722 O O . GLY A 1 99 ? 17.592 -7.250 -11.104 1.00 92.25 99 GLY A O 1
ATOM 723 N N . LYS A 1 100 ? 15.715 -6.043 -10.876 1.00 94.38 100 LYS A N 1
ATOM 724 C CA . LYS A 1 100 ? 14.796 -7.191 -10.960 1.00 94.38 100 LYS A CA 1
ATOM 725 C C . LYS A 1 100 ? 14.031 -7.223 -12.272 1.00 94.38 100 LYS A C 1
ATOM 727 O O . LYS A 1 100 ? 13.507 -6.215 -12.737 1.00 94.38 100 LYS A O 1
ATOM 732 N N . SER A 1 101 ? 13.901 -8.420 -12.835 1.00 94.69 101 SER A N 1
ATOM 733 C CA . SER A 1 101 ? 13.082 -8.663 -14.022 1.00 94.69 101 SER A CA 1
ATOM 734 C C . SER A 1 101 ? 11.595 -8.687 -13.669 1.00 94.69 101 SER A C 1
ATOM 736 O O . SER A 1 101 ? 11.153 -9.441 -12.798 1.00 94.69 101 SER A O 1
ATOM 738 N N . TYR A 1 102 ? 10.791 -7.928 -14.405 1.00 93.50 102 TYR A N 1
ATOM 739 C CA . TYR A 1 102 ? 9.337 -7.913 -14.307 1.00 93.50 102 TYR A CA 1
ATOM 740 C C . TYR A 1 102 ? 8.727 -8.431 -15.603 1.00 93.50 102 TYR A C 1
ATOM 742 O O . TYR A 1 102 ? 9.098 -8.004 -16.688 1.00 93.50 102 TYR A O 1
ATOM 750 N N . LYS A 1 103 ? 7.713 -9.300 -15.497 1.00 92.75 103 LYS A N 1
ATOM 751 C CA . LYS A 1 103 ? 7.032 -9.908 -16.660 1.00 92.75 103 LYS 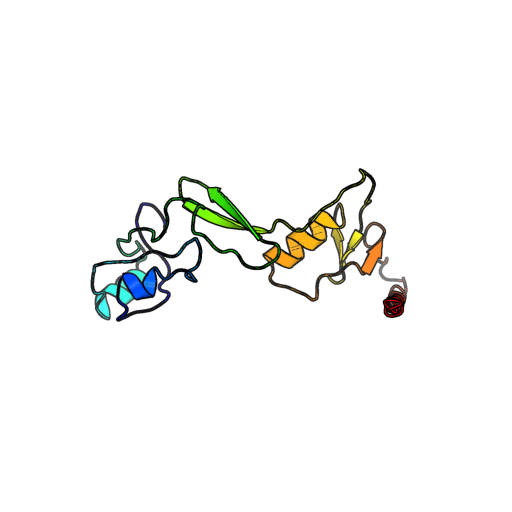A CA 1
ATOM 752 C C . LYS A 1 103 ? 6.402 -8.897 -17.633 1.00 92.75 103 LYS A C 1
ATOM 754 O O . LYS A 1 103 ? 6.007 -9.282 -18.721 1.00 92.75 103 LYS A O 1
ATOM 759 N N . SER A 1 104 ? 6.202 -7.655 -17.196 1.00 91.38 104 SER A N 1
ATOM 760 C CA . SER A 1 104 ? 5.725 -6.534 -18.010 1.00 91.38 104 SER A CA 1
ATOM 761 C C . SER A 1 104 ? 5.895 -5.220 -17.250 1.00 91.38 104 SER A C 1
ATOM 763 O O . SER A 1 104 ? 5.926 -5.209 -16.012 1.00 91.38 104 SER A O 1
ATOM 765 N N . LEU A 1 105 ? 5.864 -4.100 -17.977 1.00 90.25 105 LEU A N 1
ATOM 766 C CA . LEU A 1 105 ? 5.784 -2.753 -17.401 1.00 90.25 105 LEU A CA 1
ATOM 767 C C . LEU A 1 105 ? 4.639 -2.619 -16.381 1.00 90.25 105 LEU A C 1
ATOM 769 O O . LEU A 1 105 ? 4.805 -2.012 -15.327 1.00 90.25 105 LEU A O 1
ATOM 773 N N . CYS A 1 106 ? 3.483 -3.232 -16.648 1.00 90.56 106 CYS A N 1
ATOM 774 C CA . CYS A 1 106 ? 2.341 -3.190 -15.733 1.00 90.56 106 CYS A CA 1
ATOM 775 C C . CYS A 1 106 ? 2.658 -3.842 -14.376 1.00 90.56 106 CYS A C 1
ATOM 777 O O . CYS A 1 106 ? 2.275 -3.337 -13.318 1.00 90.56 106 CYS A O 1
ATOM 779 N N . ARG A 1 107 ? 3.386 -4.968 -14.387 1.00 92.00 107 ARG A N 1
ATOM 780 C CA . ARG A 1 107 ? 3.819 -5.650 -13.158 1.00 92.00 107 ARG A CA 1
ATOM 781 C C . ARG A 1 107 ? 4.817 -4.800 -12.374 1.00 92.00 107 ARG A C 1
ATOM 783 O O . ARG A 1 107 ? 4.697 -4.761 -11.150 1.00 92.00 107 ARG A O 1
ATOM 790 N N . LEU A 1 108 ? 5.723 -4.106 -13.063 1.00 93.25 108 LEU A N 1
ATOM 791 C CA . LEU A 1 108 ? 6.650 -3.153 -12.452 1.00 93.25 108 LEU A CA 1
ATOM 792 C C . LEU A 1 108 ? 5.892 -1.986 -11.808 1.00 93.25 108 LEU A C 1
ATOM 794 O O . LEU A 1 108 ? 5.999 -1.795 -10.601 1.00 93.25 108 LEU A O 1
ATOM 798 N N . LYS A 1 109 ? 5.019 -1.290 -12.552 1.00 91.75 109 LYS A N 1
ATOM 799 C CA . LYS A 1 109 ? 4.193 -0.185 -12.022 1.00 91.75 109 LYS A CA 1
ATOM 800 C C . LYS A 1 109 ? 3.356 -0.613 -10.814 1.00 91.75 109 LYS A C 1
ATOM 802 O O . LYS A 1 109 ? 3.267 0.088 -9.809 1.00 91.75 109 LYS A O 1
ATOM 807 N N . LYS A 1 110 ? 2.770 -1.815 -10.865 1.00 92.56 110 LYS A N 1
ATOM 808 C CA . LYS A 1 110 ? 2.005 -2.367 -9.739 1.00 92.56 110 LYS A CA 1
ATOM 809 C C . LYS A 1 110 ? 2.892 -2.651 -8.526 1.00 92.56 110 LYS A C 1
ATOM 811 O O . LYS A 1 110 ? 2.419 -2.528 -7.398 1.00 92.56 110 LYS A O 1
ATOM 816 N N . ARG A 1 111 ? 4.151 -3.055 -8.731 1.00 94.25 111 ARG A N 1
ATOM 817 C CA . ARG A 1 111 ? 5.130 -3.240 -7.652 1.00 94.25 111 ARG A CA 1
ATOM 818 C C . ARG A 1 111 ? 5.555 -1.902 -7.054 1.00 94.25 111 ARG A C 1
ATOM 820 O O . ARG A 1 111 ? 5.566 -1.816 -5.830 1.00 94.25 111 ARG A O 1
ATOM 827 N N . ALA A 1 112 ? 5.834 -0.904 -7.890 1.00 93.12 112 ALA A N 1
ATOM 828 C CA . ALA A 1 112 ? 6.188 0.454 -7.482 1.00 93.12 112 ALA A CA 1
ATOM 829 C C . ALA A 1 112 ? 5.100 1.052 -6.578 1.00 93.12 112 ALA A C 1
ATOM 831 O O . ALA A 1 112 ? 5.365 1.354 -5.417 1.00 93.12 112 ALA A O 1
ATOM 832 N N . CYS A 1 113 ? 3.839 1.028 -7.033 1.00 93.31 113 CYS A N 1
ATOM 833 C CA . CYS A 1 113 ? 2.696 1.487 -6.235 1.00 93.31 113 CYS A CA 1
ATOM 834 C C . CYS A 1 113 ? 2.559 0.734 -4.901 1.00 93.31 113 CYS A C 1
ATOM 836 O O . CYS A 1 113 ? 2.324 1.342 -3.862 1.00 93.31 113 CYS A O 1
ATOM 838 N N . LYS A 1 114 ? 2.731 -0.596 -4.892 1.00 92.44 114 LYS A N 1
ATOM 839 C CA . LYS A 1 114 ? 2.624 -1.385 -3.650 1.00 92.44 114 LYS A CA 1
ATOM 840 C C . LYS A 1 114 ? 3.728 -1.076 -2.641 1.00 92.44 114 LYS A C 1
ATOM 842 O O . LYS A 1 114 ? 3.511 -1.294 -1.457 1.00 92.44 114 LYS A O 1
ATOM 847 N N . LYS A 1 115 ? 4.901 -0.653 -3.113 1.00 91.81 115 LYS A N 1
ATOM 848 C CA . LYS A 1 115 ? 6.024 -0.235 -2.270 1.00 91.81 115 LYS A CA 1
ATOM 849 C C . LYS A 1 115 ? 5.942 1.240 -1.861 1.00 91.81 115 LYS A C 1
ATOM 851 O O . LYS A 1 115 ? 6.752 1.646 -1.044 1.00 91.81 115 LYS A O 1
ATOM 856 N N . GLY A 1 116 ? 5.033 2.027 -2.446 1.00 89.19 116 GLY A N 1
ATOM 857 C CA . GLY A 1 116 ? 5.051 3.487 -2.306 1.00 89.19 116 GLY A CA 1
ATOM 858 C C . GLY A 1 116 ? 6.335 4.119 -2.856 1.00 89.19 116 GLY A C 1
ATOM 859 O O . GLY A 1 116 ? 6.754 5.160 -2.376 1.00 89.19 116 GLY A O 1
ATOM 860 N N . SER A 1 117 ? 7.000 3.464 -3.816 1.00 85.62 117 SER A N 1
ATOM 861 C CA . SER A 1 117 ? 8.295 3.905 -4.344 1.00 85.62 117 SER A CA 1
ATOM 862 C C . SER A 1 117 ? 8.119 4.520 -5.724 1.00 85.62 117 SER A C 1
ATOM 864 O O . SER A 1 117 ? 7.635 3.854 -6.643 1.00 85.62 117 SER A O 1
ATOM 866 N N . HIS A 1 118 ? 8.550 5.772 -5.854 1.00 84.25 118 HIS A N 1
ATOM 867 C CA . HIS A 1 118 ? 8.614 6.499 -7.123 1.00 84.25 118 HIS A CA 1
ATOM 868 C C . HIS A 1 118 ? 9.918 6.220 -7.893 1.00 84.25 118 HIS A C 1
ATOM 870 O O . HIS A 1 118 ? 9.988 6.473 -9.089 1.00 84.25 118 HIS A O 1
ATOM 876 N N . GLU A 1 119 ? 10.924 5.646 -7.229 1.00 89.62 119 GLU A N 1
ATOM 877 C CA . GLU A 1 119 ? 12.240 5.337 -7.808 1.00 89.62 119 GLU A CA 1
ATOM 878 C C . GLU A 1 119 ? 12.251 4.038 -8.627 1.00 89.62 119 GLU A C 1
ATOM 880 O O . GLU A 1 119 ? 13.131 3.826 -9.464 1.00 89.62 119 GLU A O 1
ATOM 885 N N . LEU A 1 120 ? 11.281 3.143 -8.398 1.00 92.62 120 LEU A N 1
ATOM 886 C CA . LEU A 1 120 ? 11.163 1.904 -9.162 1.00 92.62 120 LEU A CA 1
ATOM 887 C C . LEU A 1 120 ? 10.595 2.189 -10.559 1.00 92.62 120 LEU A C 1
ATOM 889 O O . LEU A 1 120 ? 9.379 2.199 -10.767 1.00 92.62 120 LEU A O 1
ATOM 893 N N . ALA A 1 121 ? 11.501 2.352 -11.516 1.00 91.00 121 ALA A N 1
ATOM 894 C CA . ALA A 1 121 ? 11.224 2.590 -12.925 1.00 91.00 121 ALA A CA 1
ATOM 895 C C . ALA A 1 121 ? 11.799 1.460 -13.792 1.00 91.00 121 ALA A C 1
ATOM 897 O O . ALA A 1 121 ? 12.453 0.541 -13.297 1.00 91.00 121 ALA A O 1
ATOM 898 N N . VAL A 1 122 ? 11.532 1.505 -15.097 1.00 90.88 122 VAL A N 1
ATOM 899 C CA . VAL A 1 122 ? 12.211 0.628 -16.060 1.00 90.88 122 VAL A CA 1
ATOM 900 C C . VAL A 1 122 ? 13.636 1.138 -16.252 1.00 90.88 122 VAL A C 1
ATOM 902 O O . VAL A 1 122 ? 13.816 2.300 -16.598 1.00 90.88 122 VAL A O 1
ATOM 905 N N . ALA A 1 123 ? 14.623 0.267 -16.062 1.00 91.88 123 ALA A N 1
ATOM 906 C CA . ALA A 1 123 ? 15.998 0.515 -16.478 1.00 91.88 123 ALA A CA 1
ATOM 907 C C . ALA A 1 123 ? 16.157 0.255 -17.985 1.00 91.88 123 ALA A C 1
ATOM 909 O O . ALA A 1 123 ? 16.661 1.102 -18.712 1.00 91.88 123 ALA A O 1
ATOM 910 N N . TYR A 1 124 ? 15.681 -0.900 -18.466 1.00 89.44 124 TYR A N 1
ATOM 911 C CA . TYR A 1 124 ? 15.671 -1.261 -19.889 1.00 89.44 124 TYR A CA 1
ATOM 912 C C . TYR A 1 124 ? 14.632 -2.352 -20.199 1.00 89.44 124 TYR A C 1
ATOM 914 O O . TYR A 1 124 ? 14.151 -3.056 -19.307 1.00 89.44 124 TYR A O 1
ATOM 922 N N . ASN A 1 125 ? 14.279 -2.502 -21.479 1.00 89.50 125 ASN A N 1
ATOM 923 C CA . ASN A 1 125 ? 13.394 -3.571 -21.951 1.00 89.50 125 ASN A CA 1
ATOM 924 C C . ASN A 1 125 ? 14.138 -4.916 -22.008 1.00 89.50 125 ASN A C 1
ATOM 926 O O . ASN A 1 125 ? 15.295 -4.972 -22.409 1.00 89.50 125 ASN A O 1
ATOM 930 N N . GLY A 1 126 ? 13.459 -6.006 -21.656 1.00 90.31 126 GLY A N 1
ATOM 931 C CA . GLY A 1 126 ? 14.033 -7.348 -21.538 1.00 90.31 126 GLY A CA 1
ATOM 932 C C . GLY A 1 126 ? 14.139 -7.829 -20.089 1.00 90.31 126 GLY A C 1
ATOM 933 O O . GLY A 1 126 ? 13.745 -7.142 -19.151 1.00 90.31 126 GLY A O 1
ATOM 934 N N . HIS A 1 127 ? 14.655 -9.040 -19.888 1.00 93.81 127 HIS A N 1
ATOM 935 C CA . HIS A 1 127 ? 15.027 -9.498 -18.547 1.00 93.81 127 HIS A CA 1
ATOM 936 C C . HIS A 1 127 ? 16.302 -8.782 -18.095 1.00 93.81 127 HIS A C 1
ATOM 938 O O . HIS A 1 127 ? 17.163 -8.486 -18.921 1.00 93.81 127 HIS A O 1
ATOM 944 N N . CYS A 1 128 ? 16.441 -8.546 -16.792 1.00 92.75 128 CYS A N 1
ATOM 945 C CA . CYS A 1 128 ? 17.714 -8.129 -16.234 1.00 92.75 128 CYS A CA 1
ATOM 946 C C . CYS A 1 128 ? 18.779 -9.172 -16.551 1.00 92.75 128 CYS A C 1
ATOM 948 O O . CYS A 1 128 ? 18.586 -10.367 -16.318 1.00 92.75 128 CYS A O 1
ATOM 950 N N . GLN A 1 129 ? 19.899 -8.697 -17.070 1.00 87.25 129 GLN A N 1
ATOM 951 C CA . GLN A 1 129 ? 21.087 -9.507 -17.240 1.00 87.25 129 GLN A CA 1
ATOM 952 C C . GLN A 1 129 ? 21.726 -9.640 -15.859 1.00 87.25 129 GLN A C 1
ATOM 954 O O . GLN A 1 129 ? 22.054 -8.633 -15.235 1.00 87.25 129 GLN A O 1
ATOM 959 N N . THR A 1 130 ? 21.869 -10.862 -15.347 1.00 72.62 130 THR A N 1
ATOM 960 C CA . THR A 1 130 ? 22.883 -11.110 -14.320 1.00 72.62 130 THR A CA 1
ATOM 961 C C . THR A 1 130 ? 24.216 -11.042 -15.043 1.00 72.62 130 THR A C 1
ATOM 963 O O . THR A 1 130 ? 24.467 -11.931 -15.864 1.00 72.62 130 THR A O 1
ATOM 966 N N . PRO A 1 131 ? 25.046 -10.010 -14.815 1.00 58.94 131 PRO A N 1
ATOM 967 C CA . PRO A 1 131 ? 26.394 -10.063 -15.334 1.00 58.94 131 PRO A CA 1
ATOM 968 C C . PRO A 1 131 ? 27.043 -11.349 -14.791 1.00 58.94 131 PRO A C 1
ATOM 970 O O . PRO A 1 131 ? 26.960 -11.591 -13.581 1.00 58.94 131 PRO A O 1
ATOM 973 N N . PRO A 1 132 ? 27.677 -12.209 -15.615 1.00 57.38 132 PRO A N 1
ATOM 974 C CA . PRO A 1 132 ? 28.727 -13.065 -15.079 1.00 57.38 132 PRO A CA 1
ATOM 975 C C . PRO A 1 132 ? 29.708 -12.177 -14.294 1.00 57.38 132 PRO A C 1
ATOM 977 O O . PRO A 1 132 ? 29.868 -11.004 -14.655 1.00 57.38 132 PRO A O 1
ATOM 980 N N . PRO A 1 133 ? 30.379 -12.696 -13.248 1.00 59.97 133 PRO A N 1
ATOM 981 C CA . PRO A 1 133 ? 31.239 -11.903 -12.359 1.00 59.97 133 PRO A CA 1
ATOM 982 C C . PRO A 1 133 ? 32.345 -11.097 -13.075 1.00 59.97 133 PRO A C 1
ATOM 984 O O . PRO A 1 133 ? 32.976 -10.250 -12.456 1.00 59.97 133 PRO A O 1
ATOM 987 N N . SER A 1 134 ? 32.563 -11.328 -14.373 1.00 55.84 134 SER A N 1
ATOM 988 C CA . SER A 1 134 ? 33.531 -10.667 -15.247 1.00 55.84 134 SER A CA 1
ATOM 989 C C . SER A 1 134 ? 32.968 -9.604 -16.208 1.00 55.84 134 SER A C 1
ATOM 991 O O . SER A 1 134 ? 33.735 -9.074 -17.008 1.00 55.84 134 SER A O 1
ATOM 993 N N . SER A 1 135 ? 31.668 -9.288 -16.197 1.00 58.38 135 SER A N 1
ATOM 994 C CA . SER A 1 135 ? 31.104 -8.326 -17.166 1.00 58.38 135 SER A CA 1
ATOM 995 C C . SER A 1 135 ? 30.976 -6.899 -16.611 1.00 58.38 135 SER A C 1
ATOM 997 O O . SER A 1 135 ? 30.622 -6.726 -15.442 1.00 58.38 135 SER A O 1
ATOM 999 N N . PRO A 1 136 ? 31.271 -5.869 -17.433 1.00 62.25 136 PRO A N 1
ATOM 1000 C CA . PRO A 1 136 ? 31.141 -4.474 -17.029 1.00 62.25 136 PRO A CA 1
ATOM 1001 C C . PRO A 1 136 ? 29.670 -4.112 -16.757 1.00 62.25 136 PRO A C 1
ATOM 1003 O O . PRO A 1 136 ? 28.768 -4.733 -17.330 1.00 62.25 136 PRO A O 1
ATOM 1006 N N . PRO A 1 137 ? 29.406 -3.112 -15.893 1.00 58.81 137 PRO A N 1
ATOM 1007 C CA . PRO A 1 137 ? 28.046 -2.666 -15.616 1.00 58.81 137 PRO A CA 1
ATOM 1008 C C . PRO A 1 137 ? 27.346 -2.215 -16.910 1.00 58.81 137 PRO A C 1
ATOM 1010 O O . PRO A 1 137 ? 28.003 -1.670 -17.803 1.00 58.81 137 PRO A O 1
ATOM 1013 N N . PRO A 1 138 ? 26.020 -2.421 -17.034 1.00 62.28 138 PRO A N 1
ATOM 1014 C CA . PRO A 1 138 ? 25.279 -1.946 -18.195 1.00 62.28 138 PRO A CA 1
ATOM 1015 C C . PRO A 1 138 ? 25.373 -0.413 -18.302 1.00 62.28 138 PRO A C 1
ATOM 1017 O O . PRO A 1 138 ? 25.426 0.267 -17.272 1.00 62.28 138 PRO A O 1
ATOM 1020 N N . PRO A 1 139 ? 25.373 0.148 -19.526 1.00 70.25 139 PRO A N 1
ATOM 1021 C CA . PRO A 1 139 ? 25.383 1.594 -19.714 1.00 70.25 139 PRO A CA 1
ATOM 1022 C C . PRO A 1 139 ? 24.121 2.235 -19.107 1.00 70.25 139 PRO A C 1
ATOM 1024 O O . PRO A 1 139 ? 23.068 1.588 -19.049 1.00 70.25 139 PRO A O 1
ATOM 1027 N N . PRO A 1 140 ? 24.199 3.503 -18.659 1.00 71.81 140 PRO A N 1
ATOM 1028 C CA . PRO A 1 140 ? 23.037 4.215 -18.140 1.00 71.81 140 PRO A CA 1
ATOM 1029 C C . PRO A 1 140 ? 21.938 4.331 -19.213 1.00 71.81 140 PRO A C 1
ATOM 1031 O O . PRO A 1 140 ? 22.250 4.412 -20.406 1.00 71.81 140 PRO A O 1
ATOM 1034 N N . PRO A 1 141 ? 20.650 4.345 -18.817 1.00 73.06 141 PRO A N 1
ATOM 1035 C CA . PRO A 1 141 ? 19.559 4.544 -19.762 1.00 73.06 141 PRO A CA 1
ATOM 1036 C C . PRO A 1 141 ? 19.669 5.918 -20.446 1.00 73.06 141 PRO A C 1
ATOM 1038 O O . PRO A 1 141 ? 20.171 6.869 -19.839 1.00 73.06 141 PRO A O 1
ATOM 1041 N N . PRO A 1 142 ? 19.186 6.050 -21.696 1.00 80.88 142 PRO A N 1
ATOM 1042 C CA . PRO A 1 142 ? 19.177 7.330 -22.390 1.00 80.88 142 PRO A CA 1
ATOM 1043 C C . PRO A 1 142 ? 18.279 8.345 -21.661 1.00 80.88 142 PRO A C 1
ATOM 1045 O O . PRO A 1 142 ? 17.300 7.949 -21.016 1.00 80.88 142 PRO A O 1
ATOM 1048 N N . PRO A 1 143 ? 18.576 9.652 -21.772 1.00 83.44 143 PRO A N 1
ATOM 1049 C CA . PRO A 1 143 ? 17.731 10.690 -21.195 1.00 83.44 143 PRO A CA 1
ATOM 1050 C C . PRO A 1 143 ? 16.311 10.635 -21.790 1.00 83.44 143 PRO A C 1
ATOM 1052 O O . PRO A 1 143 ? 16.145 10.259 -22.957 1.00 83.44 143 PRO A O 1
ATOM 1055 N N . PRO A 1 144 ? 15.273 10.998 -21.011 1.00 81.81 144 PRO A N 1
ATOM 1056 C CA . PRO A 1 144 ? 13.910 11.060 -21.523 1.00 81.81 144 PRO A CA 1
ATOM 1057 C C . PRO A 1 144 ? 13.809 12.067 -22.684 1.00 81.81 144 PRO A C 1
ATOM 1059 O O . PRO A 1 144 ? 14.548 13.056 -22.703 1.00 81.81 144 PRO A O 1
ATOM 1062 N N . PRO A 1 145 ? 12.897 11.846 -23.649 1.00 86.00 145 PRO A N 1
ATOM 1063 C CA . PRO A 1 145 ? 12.689 12.788 -24.741 1.00 86.00 145 PRO A CA 1
ATOM 1064 C C . PRO A 1 145 ? 12.208 14.147 -24.205 1.00 86.00 145 PRO A C 1
ATOM 1066 O O . PRO A 1 145 ? 11.517 14.190 -23.179 1.00 86.00 145 PRO A O 1
ATOM 1069 N N . PRO A 1 146 ? 12.539 15.257 -24.889 1.00 88.19 146 PRO A N 1
ATOM 1070 C CA . PRO A 1 146 ? 12.059 16.576 -24.502 1.00 88.19 146 PRO A CA 1
ATOM 1071 C C . PRO A 1 146 ? 10.520 16.631 -24.549 1.00 88.19 146 PRO A C 1
ATOM 1073 O O . PRO A 1 146 ? 9.906 15.949 -25.379 1.00 88.19 146 PRO A O 1
ATOM 1076 N N . PRO A 1 147 ? 9.879 17.426 -23.672 1.00 86.19 147 PRO A N 1
ATOM 1077 C CA . PRO A 1 147 ? 8.432 17.596 -23.700 1.00 86.19 147 PRO A CA 1
ATOM 1078 C C . PRO A 1 147 ? 7.982 18.176 -25.053 1.00 86.19 147 PRO A C 1
ATOM 1080 O O . PRO A 1 147 ? 8.726 18.947 -25.667 1.00 86.19 147 PRO A O 1
ATOM 1083 N N . PRO A 1 148 ? 6.773 17.826 -25.533 1.00 85.94 148 PRO A N 1
ATOM 1084 C CA . PRO A 1 148 ? 6.247 18.392 -26.767 1.00 85.94 148 PRO A CA 1
ATOM 1085 C C . PRO A 1 148 ? 6.110 19.920 -26.644 1.00 85.94 148 PRO A C 1
ATOM 1087 O O . PRO A 1 148 ? 5.812 20.419 -25.553 1.00 85.94 148 PRO A O 1
ATOM 1090 N N . PRO A 1 149 ? 6.307 20.674 -27.741 1.00 86.50 149 PRO A N 1
ATOM 1091 C CA . PRO A 1 149 ? 6.129 22.119 -27.723 1.00 86.50 149 PRO A CA 1
ATOM 1092 C C . PRO A 1 149 ? 4.684 22.470 -27.339 1.00 86.50 149 PRO A C 1
ATOM 1094 O O . PRO A 1 149 ? 3.757 21.741 -27.711 1.00 86.50 149 PRO A O 1
ATOM 1097 N N . PRO A 1 150 ? 4.462 23.581 -26.613 1.00 80.94 150 PRO A N 1
ATOM 1098 C CA . PRO A 1 150 ? 3.117 24.018 -26.282 1.00 80.94 150 PRO A CA 1
ATOM 1099 C C . PRO A 1 150 ? 2.342 24.273 -27.577 1.00 80.94 150 PRO A C 1
ATOM 1101 O O . PRO A 1 150 ? 2.762 25.058 -28.428 1.00 80.94 150 PRO A O 1
ATOM 1104 N N . THR A 1 151 ? 1.202 23.601 -27.735 1.00 78.56 151 THR A N 1
ATOM 1105 C CA . THR A 1 151 ? 0.252 23.882 -28.813 1.00 78.56 151 THR A CA 1
ATOM 1106 C C . THR A 1 151 ? -0.218 25.322 -28.672 1.00 78.56 151 THR A C 1
ATOM 1108 O O . THR A 1 151 ? -1.010 25.636 -27.782 1.00 78.56 151 THR A O 1
ATOM 1111 N N . SER A 1 152 ? 0.291 26.200 -29.537 1.00 73.19 152 SER A N 1
ATOM 1112 C CA . SER A 1 152 ? -0.232 27.552 -29.694 1.00 73.19 152 SER A CA 1
ATOM 1113 C C . SER A 1 152 ? -1.679 27.424 -30.161 1.00 73.19 152 SER A C 1
ATOM 1115 O O . SER A 1 152 ? -1.948 27.006 -31.289 1.00 73.19 152 SER A O 1
ATOM 1117 N N . GLN A 1 153 ? -2.623 27.701 -29.262 1.00 67.38 153 GLN A N 1
ATOM 1118 C CA . GLN A 1 153 ? -4.021 27.839 -29.638 1.00 67.38 153 GLN A CA 1
ATOM 1119 C C . GLN A 1 153 ? -4.120 29.103 -30.489 1.00 67.38 153 GLN A C 1
ATOM 1121 O O . GLN A 1 153 ? -3.973 30.219 -29.992 1.00 67.38 153 GLN A O 1
ATOM 1126 N N . ARG A 1 154 ? -4.294 28.905 -31.797 1.00 64.38 154 ARG A N 1
ATOM 1127 C CA . ARG A 1 154 ? -4.570 29.971 -32.755 1.00 64.38 154 ARG A CA 1
ATOM 1128 C C . ARG A 1 154 ? -5.917 30.586 -32.361 1.00 64.38 154 ARG A C 1
ATOM 1130 O O . ARG A 1 154 ? -6.926 29.886 -32.389 1.00 64.38 154 ARG A O 1
ATOM 1137 N N . ARG A 1 155 ? -5.892 31.839 -31.909 1.00 60.75 155 ARG A N 1
ATOM 1138 C CA . ARG A 1 155 ? -7.093 32.648 -31.679 1.00 60.75 155 ARG A CA 1
ATOM 1139 C C . ARG A 1 155 ? -7.695 33.087 -33.009 1.00 60.75 155 ARG A C 1
ATOM 1141 O O . ARG A 1 155 ? -6.913 33.221 -33.981 1.00 60.75 155 ARG A O 1
#

Organism: Harpegnathos saltator (NCBI:txid610380)